Protein AF-A0A2A3Y832-F1 (afdb_monomer_lite)

pLDDT: mean 84.55, std 6.69, range [57.56, 91.75]

Radius of gyration: 11.66 Å; chains: 1; bounding box: 24×18×30 Å

Structure (mmCIF, N/CA/C/O backbone):
data_AF-A0A2A3Y832-F1
#
_entry.id   AF-A0A2A3Y832-F1
#
loop_
_atom_site.group_PDB
_atom_site.id
_atom_site.type_symbol
_atom_site.label_atom_id
_atom_site.label_alt_id
_atom_site.label_comp_id
_atom_site.label_asym_id
_atom_site.label_entity_id
_atom_site.label_seq_id
_atom_site.pdbx_PDB_ins_code
_atom_site.Cartn_x
_atom_site.Cartn_y
_atom_s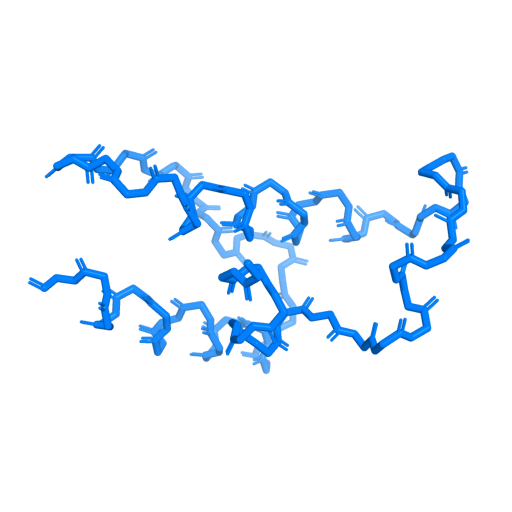ite.Cartn_z
_atom_site.occupancy
_atom_site.B_iso_or_equ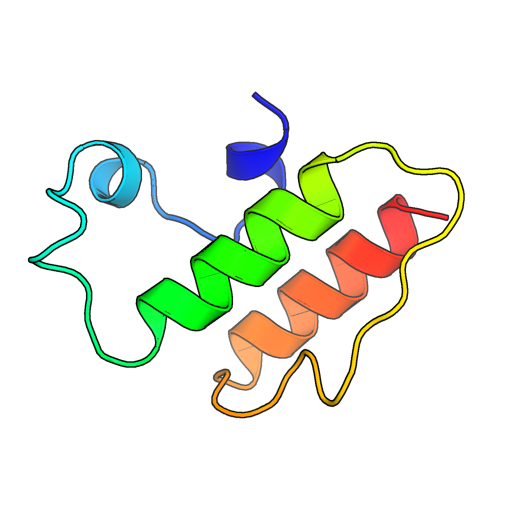iv
_atom_site.auth_seq_id
_atom_site.auth_comp_id
_atom_site.auth_asym_id
_atom_site.auth_atom_id
_atom_site.pdbx_PDB_model_num
ATOM 1 N N . MET A 1 1 ? -12.527 4.125 -6.992 1.00 57.56 1 MET A N 1
ATOM 2 C CA . MET A 1 1 ? -11.255 4.855 -7.213 1.00 57.56 1 MET A CA 1
ATOM 3 C C . MET A 1 1 ? -10.446 5.040 -5.913 1.00 57.56 1 MET A C 1
ATOM 5 O O . MET A 1 1 ? -9.774 6.048 -5.768 1.00 57.56 1 MET A O 1
ATOM 9 N N . ARG A 1 2 ? -10.441 4.069 -4.983 1.00 68.44 2 ARG A N 1
ATOM 10 C CA . ARG A 1 2 ? -9.700 4.183 -3.706 1.00 68.44 2 ARG A CA 1
ATOM 11 C C . ARG A 1 2 ? -8.178 4.077 -3.897 1.00 68.44 2 ARG A C 1
ATOM 13 O O . ARG A 1 2 ? -7.421 4.811 -3.288 1.00 68.44 2 ARG A O 1
ATOM 20 N N . LEU A 1 3 ? -7.756 3.267 -4.868 1.00 72.44 3 LEU A N 1
ATOM 21 C CA . LEU A 1 3 ? -6.349 2.970 -5.152 1.00 72.44 3 LEU A CA 1
ATOM 22 C C . LEU A 1 3 ? -5.517 4.199 -5.568 1.00 72.44 3 LEU A C 1
ATOM 24 O O . LEU A 1 3 ? -4.360 4.318 -5.183 1.00 72.44 3 LEU A O 1
ATOM 28 N N . ALA A 1 4 ? -6.116 5.137 -6.308 1.00 75.62 4 ALA A N 1
ATOM 29 C CA . ALA A 1 4 ? -5.454 6.380 -6.716 1.00 75.62 4 ALA A CA 1
ATOM 30 C C . ALA A 1 4 ? -5.323 7.403 -5.573 1.00 75.62 4 ALA A C 1
ATOM 32 O O . ALA A 1 4 ? -4.485 8.294 -5.647 1.00 75.62 4 ALA A O 1
ATOM 33 N N . GLN A 1 5 ? -6.138 7.282 -4.521 1.00 78.50 5 GLN A N 1
ATOM 34 C CA . GLN A 1 5 ? -6.134 8.210 -3.385 1.00 78.50 5 GLN A CA 1
ATOM 35 C C . GLN A 1 5 ? -5.010 7.911 -2.390 1.00 78.50 5 GLN A C 1
ATOM 37 O O . GLN A 1 5 ? -4.627 8.794 -1.639 1.00 78.50 5 GLN A O 1
ATOM 42 N N . LEU A 1 6 ? -4.432 6.706 -2.438 1.00 82.19 6 LEU A N 1
ATOM 43 C CA . LEU A 1 6 ? -3.346 6.286 -1.547 1.00 82.19 6 LEU A CA 1
ATOM 44 C C . LEU A 1 6 ? -2.016 7.005 -1.831 1.00 82.19 6 LEU A C 1
ATOM 46 O O . LEU A 1 6 ? -1.016 6.736 -1.177 1.00 82.19 6 LEU A O 1
ATOM 50 N N . GLY A 1 7 ? -1.942 7.821 -2.891 1.00 82.50 7 GLY A N 1
ATOM 51 C CA . GLY A 1 7 ? -0.687 8.429 -3.338 1.00 82.50 7 GLY A CA 1
ATOM 52 C C . GLY A 1 7 ? 0.355 7.395 -3.772 1.00 82.50 7 GLY A C 1
ATOM 53 O O . GLY A 1 7 ? 1.495 7.738 -4.053 1.00 82.50 7 GLY A O 1
ATOM 54 N N . LEU A 1 8 ? -0.001 6.115 -3.859 1.00 83.94 8 LEU A N 1
ATOM 55 C CA . LEU A 1 8 ? 0.918 5.059 -4.237 1.00 83.94 8 LEU A CA 1
ATOM 56 C C . LEU A 1 8 ? 1.051 4.934 -5.748 1.00 83.94 8 LEU A C 1
ATOM 58 O O . LEU A 1 8 ? 1.654 3.982 -6.159 1.00 83.94 8 LEU A O 1
ATOM 62 N N . PHE A 1 9 ? 0.523 5.774 -6.626 1.00 84.00 9 PHE A N 1
ATOM 63 C CA . PHE A 1 9 ? 0.772 5.641 -8.072 1.00 84.00 9 PHE A C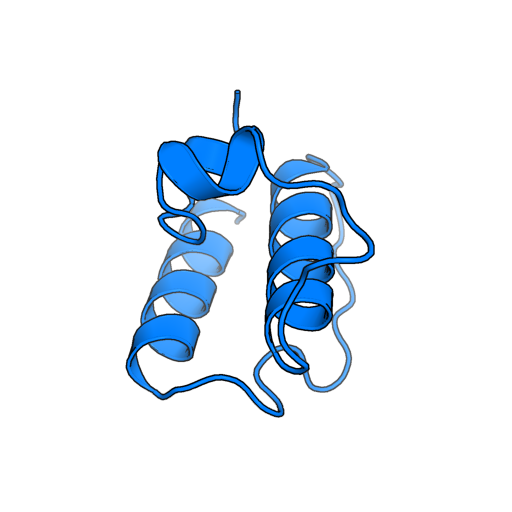A 1
ATOM 64 C C . PHE A 1 9 ? 0.576 6.988 -8.742 1.00 84.00 9 PHE A C 1
ATOM 66 O O . PHE A 1 9 ? -0.313 7.741 -8.349 1.00 84.00 9 PHE A O 1
ATOM 73 N N . GLU A 1 10 ? 1.368 7.268 -9.773 1.00 82.94 10 GLU A N 1
ATOM 74 C CA . GLU A 1 10 ? 1.118 8.436 -10.611 1.00 82.94 10 GLU A CA 1
ATOM 75 C C . GLU A 1 10 ? 0.005 8.118 -11.623 1.00 82.94 10 GLU A C 1
ATOM 77 O O . GLU A 1 10 ? -0.134 6.964 -12.037 1.00 82.94 10 GLU A O 1
ATOM 82 N N . PRO A 1 11 ? -0.772 9.108 -12.100 1.00 81.75 11 PRO A N 1
ATOM 83 C CA . PRO A 1 11 ? -1.847 8.884 -13.074 1.00 81.75 11 PRO A CA 1
ATOM 84 C C . PRO A 1 11 ? -1.410 8.091 -14.319 1.00 81.75 11 PRO A C 1
ATOM 86 O O . PRO A 1 11 ? -2.161 7.275 -14.850 1.00 81.75 11 PRO A O 1
ATOM 89 N N . GLN A 1 12 ? -0.170 8.297 -14.761 1.00 82.44 12 GLN A N 1
ATOM 90 C CA . GLN A 1 12 ? 0.437 7.600 -15.896 1.00 82.44 12 GLN A CA 1
ATOM 91 C C . GLN A 1 12 ? 0.755 6.120 -15.636 1.00 82.44 12 GLN A C 1
ATOM 93 O O . GLN A 1 12 ? 0.880 5.353 -16.586 1.00 82.44 12 GLN A O 1
ATOM 98 N N . ASP A 1 13 ? 0.890 5.693 -14.378 1.00 82.00 13 ASP A N 1
ATOM 99 C CA . ASP A 1 13 ? 1.154 4.289 -14.056 1.00 82.00 13 ASP A CA 1
ATOM 100 C C . ASP A 1 13 ? -0.083 3.413 -14.307 1.00 82.00 13 ASP A C 1
ATOM 102 O O . ASP A 1 13 ? 0.058 2.242 -14.656 1.00 82.00 13 ASP A O 1
ATOM 106 N N . PHE A 1 14 ? -1.291 3.981 -14.227 1.00 80.62 14 PHE A N 1
ATOM 107 C CA . PHE A 1 14 ? -2.552 3.257 -14.437 1.00 80.62 14 PHE A CA 1
ATOM 108 C C . PHE A 1 14 ? -2.799 2.829 -15.888 1.00 80.62 14 PHE A C 1
ATOM 110 O O . PHE A 1 14 ? -3.679 2.010 -16.144 1.00 80.62 14 PHE A O 1
ATOM 117 N N . THR A 1 15 ? -2.041 3.370 -16.843 1.00 83.69 15 THR A N 1
ATOM 118 C CA . THR A 1 15 ? -2.135 3.007 -18.264 1.00 83.69 15 THR A CA 1
ATOM 119 C C . THR A 1 15 ? -0.999 2.089 -18.714 1.00 83.69 15 THR A C 1
ATOM 121 O O . THR A 1 15 ? -0.987 1.642 -19.863 1.00 83.69 15 THR A O 1
ATOM 124 N N . ARG A 1 16 ? -0.042 1.772 -17.829 1.00 82.00 16 ARG A N 1
ATOM 125 C CA . ARG A 1 16 ? 1.089 0.893 -18.150 1.00 82.00 16 ARG A CA 1
ATOM 126 C C . ARG A 1 16 ? 0.659 -0.568 -18.165 1.00 82.00 16 ARG A C 1
ATOM 128 O O . ARG A 1 16 ? -0.138 -1.022 -17.350 1.00 82.00 16 ARG A O 1
ATOM 135 N N . HIS A 1 17 ? 1.254 -1.333 -19.076 1.00 81.31 17 HIS A N 1
ATOM 136 C CA . HIS A 1 17 ? 1.068 -2.779 -19.103 1.00 81.31 17 HIS A CA 1
ATOM 137 C C . HIS A 1 17 ? 1.703 -3.410 -17.845 1.00 81.31 17 HIS A C 1
ATOM 139 O O . HIS A 1 17 ? 2.864 -3.098 -17.560 1.00 81.31 17 HIS A O 1
ATOM 145 N N . PRO A 1 18 ? 1.034 -4.335 -17.129 1.00 74.19 18 PRO A N 1
ATOM 146 C CA . PRO A 1 18 ? 1.574 -4.944 -15.905 1.00 74.19 18 PRO A CA 1
ATOM 147 C C . PRO A 1 18 ? 2.944 -5.616 -16.089 1.00 74.19 18 PRO A C 1
ATOM 149 O O . PRO A 1 18 ? 3.802 -5.553 -15.217 1.00 74.19 18 PRO A O 1
ATOM 152 N N . GLY A 1 19 ? 3.201 -6.192 -17.268 1.00 78.38 19 GLY A N 1
ATOM 153 C CA . GLY A 1 19 ? 4.508 -6.772 -17.615 1.00 78.38 19 GLY A CA 1
ATOM 154 C C . GLY A 1 19 ? 5.643 -5.759 -17.843 1.00 78.38 19 GLY A C 1
ATOM 155 O O . GLY A 1 19 ? 6.763 -6.168 -18.116 1.00 78.38 19 GLY A O 1
ATOM 156 N N . SER A 1 20 ? 5.366 -4.452 -17.772 1.00 81.50 20 SER A N 1
ATOM 157 C CA . SER A 1 20 ? 6.354 -3.368 -17.925 1.00 81.50 20 SER A CA 1
ATOM 158 C C . SER A 1 20 ? 6.716 -2.682 -16.602 1.00 81.50 20 SER A C 1
ATOM 160 O O . SER A 1 20 ? 7.376 -1.637 -16.598 1.00 81.50 20 SER A O 1
ATOM 162 N N . LEU A 1 21 ? 6.245 -3.246 -15.486 1.00 76.69 21 LEU A N 1
ATOM 163 C CA . LEU A 1 21 ? 6.476 -2.721 -14.150 1.00 76.69 21 LEU A CA 1
ATOM 164 C C . LEU A 1 21 ? 7.923 -2.990 -13.695 1.00 76.69 21 LEU A C 1
ATOM 166 O O . LEU A 1 21 ? 8.486 -4.049 -13.966 1.00 76.69 21 LEU A O 1
ATOM 170 N N . SER A 1 22 ? 8.538 -2.029 -13.002 1.00 77.69 22 SER A N 1
ATOM 171 C CA . SER A 1 22 ? 9.856 -2.194 -12.373 1.00 77.69 22 SER A CA 1
ATOM 172 C C . SER A 1 22 ? 9.775 -3.126 -11.161 1.00 77.69 22 SER A C 1
ATOM 174 O O . SER A 1 22 ? 8.700 -3.327 -10.610 1.00 77.69 22 SER A O 1
ATOM 176 N N . ALA A 1 23 ? 10.905 -3.666 -10.691 1.00 71.12 23 ALA A N 1
ATOM 177 C CA . ALA A 1 23 ? 10.926 -4.671 -9.619 1.00 71.12 23 ALA A CA 1
ATOM 178 C C . ALA A 1 23 ? 10.195 -4.261 -8.315 1.00 71.12 23 ALA A C 1
ATOM 180 O O . ALA A 1 23 ? 9.690 -5.128 -7.611 1.00 71.12 23 ALA A O 1
ATOM 181 N N . GLY A 1 24 ? 10.091 -2.960 -8.008 1.00 76.00 24 GLY A N 1
ATOM 182 C CA . GLY A 1 24 ? 9.370 -2.453 -6.827 1.00 76.00 24 GLY A CA 1
ATOM 183 C C . GLY A 1 24 ? 7.889 -2.113 -7.058 1.00 76.00 24 GLY A C 1
ATOM 184 O O . GLY A 1 24 ? 7.132 -1.946 -6.104 1.00 76.00 24 GLY A O 1
ATOM 185 N N . GLN A 1 25 ? 7.443 -2.010 -8.313 1.00 82.31 25 GLN A N 1
ATOM 186 C CA . GLN A 1 25 ? 6.057 -1.664 -8.644 1.00 82.31 25 GLN A CA 1
ATOM 187 C C . GLN A 1 25 ? 5.032 -2.777 -8.334 1.00 82.31 25 GLN A C 1
ATOM 189 O O . GLN A 1 25 ? 3.928 -2.426 -7.916 1.00 82.31 25 GLN A O 1
ATOM 194 N N . PRO A 1 26 ? 5.347 -4.084 -8.457 1.00 84.06 26 PRO A N 1
ATOM 195 C CA . PRO A 1 26 ? 4.460 -5.153 -8.002 1.00 84.06 26 PRO A CA 1
ATOM 196 C C . PRO A 1 26 ? 4.129 -5.064 -6.510 1.00 84.06 26 PRO A C 1
ATOM 198 O O . PRO A 1 26 ? 2.955 -5.065 -6.156 1.00 84.06 26 PRO A O 1
ATOM 201 N N . ARG A 1 27 ? 5.135 -4.874 -5.642 1.00 85.62 27 ARG A N 1
ATOM 202 C CA . ARG A 1 27 ? 4.920 -4.752 -4.188 1.00 85.62 27 ARG A CA 1
ATOM 203 C C . ARG A 1 27 ? 4.025 -3.564 -3.840 1.00 85.62 27 ARG A C 1
ATOM 205 O O . ARG A 1 27 ? 3.101 -3.666 -3.039 1.00 85.62 27 ARG A O 1
ATOM 212 N N . LYS A 1 28 ? 4.275 -2.439 -4.506 1.00 87.62 28 LYS A N 1
ATOM 213 C CA . LYS A 1 28 ? 3.473 -1.217 -4.408 1.00 87.62 28 LYS A CA 1
ATOM 214 C C . LYS A 1 28 ? 2.014 -1.455 -4.830 1.00 87.62 28 LYS A C 1
ATOM 216 O O . LYS A 1 28 ? 1.102 -0.941 -4.189 1.00 87.62 28 LYS A O 1
ATOM 221 N N . LEU A 1 29 ? 1.784 -2.272 -5.863 1.00 86.12 29 LEU A N 1
ATOM 222 C CA . LEU A 1 29 ? 0.441 -2.619 -6.341 1.00 86.12 29 LEU A CA 1
ATOM 223 C C . LEU A 1 29 ? -0.288 -3.539 -5.362 1.00 86.12 29 LEU A C 1
ATOM 225 O O . LEU A 1 29 ? -1.451 -3.286 -5.063 1.00 86.12 29 LEU A O 1
ATOM 229 N N . GLU A 1 30 ? 0.390 -4.563 -4.842 1.00 87.62 30 GLU A N 1
ATOM 230 C CA . GLU A 1 30 ? -0.157 -5.472 -3.826 1.00 87.62 30 GLU A CA 1
ATOM 231 C C . GLU A 1 30 ? -0.678 -4.699 -2.611 1.00 87.62 30 GLU A C 1
ATOM 233 O O . GLU A 1 30 ? -1.834 -4.872 -2.223 1.00 87.62 30 GLU A O 1
ATOM 238 N N . LEU A 1 31 ? 0.132 -3.785 -2.066 1.00 90.06 31 LEU A N 1
ATOM 239 C CA . LEU A 1 31 ? -0.271 -2.937 -0.943 1.00 90.06 31 LEU A CA 1
ATOM 240 C C . LEU A 1 31 ? -1.451 -2.038 -1.297 1.00 90.06 31 LEU A C 1
ATOM 242 O O . LEU A 1 31 ? -2.413 -1.960 -0.538 1.00 90.06 31 LEU A O 1
ATOM 246 N N . ALA A 1 32 ? -1.411 -1.383 -2.458 1.00 88.94 32 ALA A N 1
ATOM 247 C CA . ALA A 1 32 ? -2.478 -0.480 -2.865 1.00 88.94 32 ALA A CA 1
ATOM 248 C C . ALA A 1 32 ? -3.821 -1.209 -3.049 1.00 88.94 32 ALA A C 1
ATOM 250 O O . ALA A 1 32 ? -4.874 -0.669 -2.705 1.00 88.94 32 ALA A O 1
ATOM 251 N N . VAL A 1 33 ? -3.795 -2.445 -3.556 1.00 88.56 33 VAL A N 1
ATOM 252 C CA . VAL A 1 33 ? -4.978 -3.313 -3.651 1.00 88.56 33 VAL A CA 1
ATOM 253 C C . VAL A 1 33 ? -5.462 -3.717 -2.261 1.00 88.56 33 VAL A C 1
ATOM 255 O O . VAL A 1 33 ? -6.653 -3.588 -1.980 1.00 88.56 33 VAL A O 1
ATOM 258 N N . ALA A 1 34 ? -4.557 -4.153 -1.384 1.00 89.94 34 ALA A N 1
ATOM 259 C CA . ALA A 1 34 ? -4.886 -4.594 -0.033 1.00 89.94 34 ALA A CA 1
ATOM 260 C 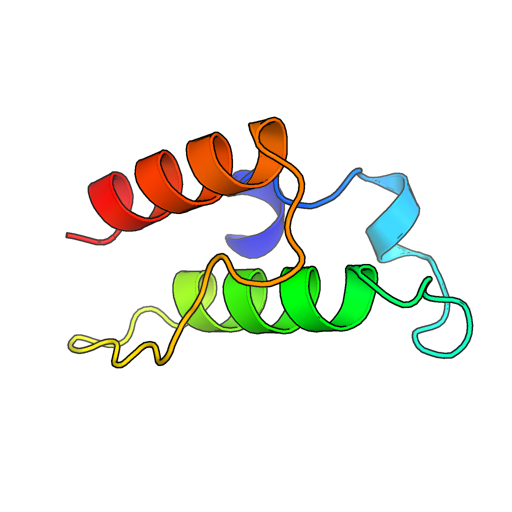C . ALA A 1 34 ? -5.531 -3.467 0.799 1.00 89.94 34 ALA A C 1
ATOM 262 O O . ALA A 1 34 ? -6.624 -3.643 1.338 1.00 89.94 34 ALA A O 1
ATOM 263 N N . LEU A 1 35 ? -4.933 -2.274 0.793 1.00 89.50 35 LEU A N 1
ATOM 264 C CA . LEU A 1 35 ? -5.449 -1.066 1.453 1.00 89.50 35 LEU A CA 1
ATOM 265 C C . LEU A 1 35 ? -6.752 -0.549 0.823 1.00 89.50 35 LEU A C 1
ATOM 267 O O . LEU A 1 35 ? -7.546 0.133 1.465 1.00 89.50 35 LEU A O 1
ATOM 271 N N . SER A 1 36 ? -7.012 -0.889 -0.441 1.00 88.56 36 SER A N 1
ATOM 272 C CA . SER A 1 36 ? -8.268 -0.541 -1.113 1.00 88.56 36 SER A CA 1
ATOM 273 C C . SER A 1 36 ? -9.395 -1.550 -0.876 1.00 88.56 36 SER A C 1
ATOM 275 O O . SER A 1 36 ? -10.521 -1.280 -1.298 1.00 88.56 36 SER A O 1
ATOM 277 N N . SER A 1 37 ? -9.114 -2.698 -0.248 1.00 88.69 37 SER A N 1
ATOM 278 C CA . SER A 1 37 ? -10.049 -3.828 -0.158 1.00 88.69 37 SER A CA 1
ATOM 279 C C . SER A 1 37 ? -11.278 -3.552 0.712 1.00 88.69 37 SER A C 1
ATOM 281 O O . SER A 1 37 ? -12.338 -4.116 0.452 1.00 88.69 37 SER A O 1
ATOM 283 N N . GLY A 1 38 ? -11.154 -2.669 1.709 1.00 84.50 38 GLY A N 1
ATOM 284 C CA . GLY A 1 38 ? -12.219 -2.396 2.677 1.00 84.50 38 GLY A CA 1
ATOM 285 C C . GLY A 1 38 ? -12.531 -3.578 3.602 1.00 84.50 38 GLY A C 1
ATOM 286 O O . GLY A 1 38 ? -13.646 -3.662 4.101 1.00 84.50 38 GLY A O 1
ATOM 287 N N . ALA A 1 39 ? -11.588 -4.503 3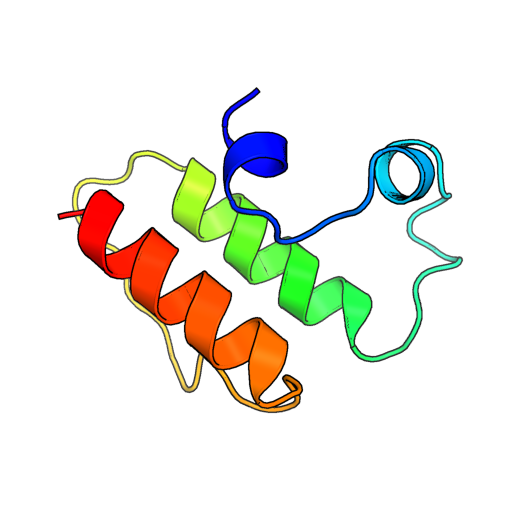.789 1.00 89.75 39 ALA A N 1
ATOM 288 C CA . ALA A 1 39 ? -11.706 -5.604 4.738 1.00 89.75 39 ALA A CA 1
ATOM 289 C C . ALA A 1 39 ? -11.669 -5.116 6.199 1.00 89.75 39 ALA A C 1
ATOM 291 O O . ALA A 1 39 ? -10.878 -4.241 6.540 1.00 89.75 39 ALA A O 1
ATOM 292 N N . ASP A 1 40 ? -12.435 -5.750 7.088 1.00 90.56 40 ASP A N 1
ATOM 293 C CA . ASP A 1 40 ? -12.440 -5.411 8.523 1.00 90.56 40 ASP A CA 1
ATOM 294 C C . ASP A 1 40 ? -11.131 -5.790 9.248 1.00 90.56 40 ASP A C 1
ATOM 296 O O . ASP A 1 40 ? -10.855 -5.312 10.345 1.00 90.56 40 ASP A O 1
ATOM 300 N N . LEU A 1 41 ? -10.322 -6.672 8.649 1.00 90.12 41 LEU A N 1
ATOM 301 C CA . LEU A 1 41 ? -9.025 -7.102 9.165 1.00 90.12 41 LEU A CA 1
ATOM 302 C C . LEU A 1 41 ? -8.016 -7.211 8.023 1.00 90.12 41 LEU A C 1
ATOM 304 O O . LEU A 1 41 ? -8.264 -7.891 7.026 1.00 90.12 41 LEU A O 1
ATOM 308 N N . LEU A 1 42 ? -6.851 -6.596 8.216 1.00 90.94 42 LEU A N 1
ATOM 309 C CA . LEU A 1 42 ? -5.732 -6.646 7.287 1.00 90.94 42 LEU A CA 1
ATOM 310 C C . LEU A 1 42 ? -4.510 -7.265 7.980 1.00 90.94 42 LEU A C 1
ATOM 312 O O . LEU A 1 42 ? -4.058 -6.769 9.008 1.00 90.94 42 LEU A O 1
ATOM 316 N N . LEU A 1 43 ? -3.980 -8.355 7.418 1.00 91.75 43 LEU A N 1
ATOM 317 C CA . LEU A 1 43 ? -2.744 -8.993 7.877 1.00 91.75 43 LEU A CA 1
ATOM 318 C C . LEU A 1 43 ? -1.647 -8.738 6.848 1.00 91.75 43 LEU A C 1
ATOM 320 O O . LEU A 1 43 ? -1.779 -9.130 5.688 1.00 91.75 43 LEU A O 1
ATOM 324 N N . LEU A 1 44 ? -0.575 -8.082 7.278 1.00 90.75 44 LEU A N 1
ATOM 325 C CA . LEU A 1 44 ? 0.545 -7.701 6.430 1.00 90.75 44 LEU A CA 1
ATOM 326 C C . LEU A 1 44 ? 1.833 -8.279 7.009 1.00 90.75 44 LEU A C 1
ATOM 328 O O . LEU A 1 44 ? 2.161 -8.003 8.159 1.00 90.75 44 LEU A O 1
ATOM 332 N N . ASP A 1 45 ? 2.557 -9.051 6.203 1.00 91.44 45 ASP A N 1
ATOM 333 C CA . ASP A 1 45 ? 3.885 -9.548 6.559 1.00 91.44 45 ASP A CA 1
ATOM 334 C C . ASP A 1 45 ? 4.949 -8.707 5.851 1.00 91.44 45 ASP A C 1
ATOM 336 O O . ASP A 1 45 ? 4.960 -8.610 4.614 1.00 91.44 45 ASP A O 1
ATOM 340 N N . GLU A 1 46 ? 5.785 -8.041 6.649 1.00 91.75 46 GLU A N 1
ATOM 341 C CA . GLU A 1 46 ? 6.840 -7.123 6.201 1.00 91.75 46 GLU A CA 1
ATOM 342 C C . GLU A 1 46 ? 6.377 -6.176 5.064 1.00 91.75 46 GLU A C 1
ATOM 344 O O . GLU A 1 46 ? 6.987 -6.138 3.985 1.00 91.75 46 GLU A O 1
ATOM 349 N N . PRO A 1 47 ? 5.251 -5.438 5.226 1.00 88.75 47 PRO A N 1
ATOM 350 C CA . PRO A 1 47 ? 4.602 -4.711 4.129 1.00 88.75 47 PRO A CA 1
ATOM 351 C C . PRO A 1 47 ? 5.535 -3.722 3.435 1.00 88.75 47 PRO A C 1
ATOM 353 O O . PRO A 1 47 ? 5.537 -3.627 2.212 1.00 88.75 47 PRO A O 1
ATOM 356 N N . THR A 1 48 ? 6.371 -3.041 4.208 1.00 88.56 48 THR A N 1
ATOM 357 C CA . THR A 1 48 ? 7.238 -1.946 3.766 1.00 88.56 48 THR A CA 1
ATOM 358 C C . THR A 1 48 ? 8.586 -2.412 3.217 1.00 88.56 48 THR A C 1
ATOM 360 O O . THR A 1 48 ? 9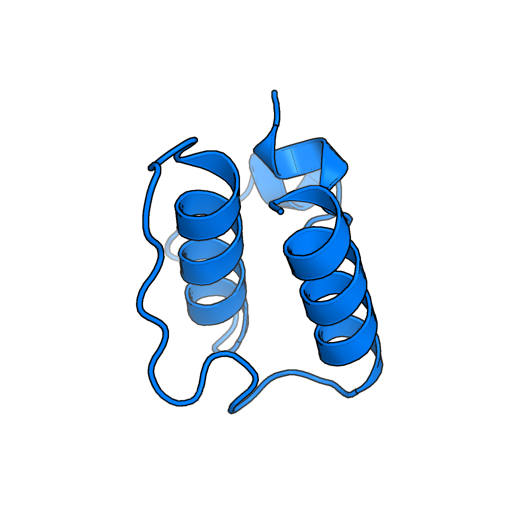.381 -1.592 2.755 1.00 88.56 48 THR A O 1
ATOM 363 N N . ASN A 1 49 ? 8.851 -3.721 3.214 1.00 87.62 49 ASN A N 1
ATOM 364 C CA . ASN A 1 49 ? 10.083 -4.262 2.660 1.00 87.62 49 ASN A CA 1
ATOM 365 C C . ASN A 1 49 ? 10.220 -3.900 1.170 1.00 87.62 49 ASN A C 1
ATOM 367 O O . ASN A 1 49 ? 9.251 -3.947 0.409 1.00 87.62 49 ASN A O 1
ATOM 371 N N . LEU A 1 50 ? 11.442 -3.564 0.751 1.00 85.56 50 LEU A N 1
ATOM 372 C CA . LEU A 1 50 ? 11.796 -3.120 -0.607 1.00 85.56 50 LEU A CA 1
ATOM 373 C C . LEU A 1 50 ? 11.182 -1.778 -1.047 1.00 85.56 50 LEU A C 1
ATOM 375 O O . LEU A 1 50 ? 11.375 -1.379 -2.200 1.00 85.56 50 LEU A O 1
ATOM 379 N N . LEU A 1 51 ? 10.466 -1.070 -0.169 1.00 87.44 51 LEU A N 1
ATOM 380 C CA . LEU A 1 51 ? 9.969 0.272 -0.461 1.00 87.44 51 LEU A CA 1
ATOM 381 C C . LEU A 1 51 ? 11.041 1.330 -0.185 1.00 87.44 51 LEU A C 1
ATOM 383 O O . LEU A 1 51 ? 11.898 1.176 0.685 1.00 87.44 51 LEU A O 1
ATOM 387 N N . SER A 1 52 ? 10.980 2.434 -0.931 1.00 88.31 52 SER A N 1
ATOM 388 C CA . SER A 1 52 ? 11.725 3.639 -0.570 1.00 88.31 52 SER A CA 1
ATOM 389 C C . SER A 1 52 ? 11.126 4.269 0.695 1.00 88.31 52 SER A C 1
ATOM 391 O O . SER A 1 52 ? 9.922 4.128 0.911 1.00 88.31 52 SER A O 1
ATOM 393 N N . PRO A 1 53 ? 11.907 5.024 1.491 1.00 90.75 53 PRO A N 1
ATOM 394 C CA . PRO A 1 53 ? 11.400 5.697 2.692 1.00 90.75 53 PRO A CA 1
ATOM 395 C C . PRO A 1 53 ? 10.150 6.552 2.438 1.00 90.75 53 PRO A C 1
ATOM 397 O O . PRO A 1 53 ? 9.171 6.440 3.159 1.00 90.75 53 PRO A O 1
ATOM 400 N N . GLU A 1 54 ? 10.126 7.303 1.333 1.00 88.69 54 GLU A N 1
ATOM 401 C CA . GLU A 1 54 ? 8.960 8.107 0.934 1.00 88.69 54 GLU A CA 1
ATOM 402 C C . GLU A 1 54 ? 7.689 7.263 0.715 1.00 88.69 54 GLU A C 1
ATOM 404 O O . GLU A 1 54 ? 6.579 7.703 0.998 1.00 88.69 54 GLU A O 1
ATOM 409 N N . LEU A 1 55 ? 7.822 6.039 0.191 1.00 86.81 55 LEU A N 1
ATOM 410 C CA . LEU A 1 55 ? 6.674 5.147 0.010 1.00 86.81 55 LEU A CA 1
ATOM 411 C C . LEU A 1 55 ? 6.238 4.500 1.320 1.00 86.81 55 LEU A C 1
ATOM 413 O O . LEU A 1 55 ? 5.057 4.198 1.457 1.00 86.81 55 LEU A O 1
ATOM 417 N N . VAL A 1 56 ? 7.164 4.287 2.257 1.00 90.69 56 VAL A N 1
ATOM 418 C CA . VAL A 1 56 ? 6.831 3.808 3.601 1.00 90.69 56 VAL A CA 1
ATOM 419 C C . VAL A 1 56 ? 5.928 4.814 4.303 1.00 90.69 56 VAL A C 1
ATOM 421 O O . VAL A 1 56 ? 4.854 4.420 4.740 1.00 90.69 56 VAL A O 1
ATOM 424 N N . GLU A 1 57 ? 6.284 6.101 4.287 1.00 91.38 57 GLU A N 1
ATOM 425 C CA . GLU A 1 57 ? 5.463 7.174 4.871 1.00 91.38 57 GLU A CA 1
ATOM 426 C C . GLU A 1 57 ? 4.037 7.178 4.288 1.00 91.38 57 GLU A C 1
ATOM 428 O O . GLU A 1 57 ? 3.056 7.153 5.025 1.00 91.38 57 GLU A O 1
ATOM 433 N N . ARG A 1 58 ? 3.893 7.074 2.956 1.00 89.31 58 ARG A N 1
ATOM 434 C CA . ARG A 1 58 ? 2.565 7.003 2.309 1.00 89.31 58 ARG A CA 1
ATOM 435 C C . ARG A 1 58 ? 1.755 5.766 2.722 1.00 89.31 58 ARG A C 1
ATOM 437 O O . ARG A 1 58 ? 0.529 5.823 2.775 1.00 89.31 58 ARG A O 1
ATOM 444 N N . VAL A 1 59 ? 2.416 4.631 2.962 1.00 89.69 59 VAL A N 1
ATOM 445 C CA . VAL A 1 59 ? 1.756 3.405 3.441 1.00 89.69 59 VAL A CA 1
ATOM 446 C C . VAL A 1 59 ? 1.319 3.558 4.898 1.00 89.69 59 VAL A C 1
ATOM 448 O O . VAL A 1 59 ? 0.227 3.112 5.237 1.00 89.69 59 VAL A O 1
ATOM 451 N N . GLU A 1 60 ? 2.128 4.196 5.743 1.00 90.44 60 GLU A N 1
ATOM 452 C CA . GLU A 1 60 ? 1.788 4.490 7.141 1.00 90.44 60 GLU A CA 1
ATOM 453 C C . GLU A 1 60 ? 0.586 5.441 7.246 1.00 90.44 60 GLU A C 1
ATOM 455 O O . GLU A 1 60 ? -0.350 5.166 8.004 1.00 90.44 60 GLU A O 1
ATOM 460 N N . ASP A 1 61 ? 0.548 6.489 6.420 1.00 90.50 61 ASP A N 1
ATOM 461 C CA . ASP A 1 61 ? -0.602 7.396 6.317 1.00 90.50 61 ASP A CA 1
ATOM 462 C C . ASP A 1 61 ? -1.866 6.633 5.890 1.00 90.50 61 ASP A C 1
ATOM 464 O O . ASP A 1 61 ? -2.912 6.711 6.535 1.00 90.50 61 ASP A O 1
ATOM 468 N N . ALA A 1 62 ? -1.760 5.807 4.844 1.00 88.81 62 ALA A N 1
ATOM 469 C CA . ALA A 1 62 ? -2.881 5.015 4.348 1.00 88.81 62 ALA A CA 1
ATOM 470 C C . ALA A 1 62 ? -3.397 3.977 5.358 1.00 88.81 62 ALA A C 1
ATOM 472 O O . ALA A 1 62 ? -4.594 3.697 5.383 1.00 88.81 62 ALA A O 1
ATOM 473 N N . LEU A 1 63 ? -2.514 3.382 6.164 1.00 88.44 63 LEU A N 1
ATOM 474 C CA . LEU A 1 63 ? -2.891 2.462 7.240 1.00 88.44 63 LEU A CA 1
ATOM 475 C C . LEU A 1 63 ? -3.587 3.188 8.391 1.00 88.44 63 LEU A C 1
ATOM 477 O O . LEU A 1 63 ? -4.495 2.621 8.994 1.00 88.44 63 LEU A O 1
ATOM 481 N N . THR A 1 64 ? -3.199 4.433 8.667 1.00 89.12 64 THR A N 1
ATOM 482 C CA . THR A 1 64 ? -3.871 5.280 9.658 1.00 89.12 64 THR A CA 1
ATOM 483 C C . THR A 1 64 ? -5.306 5.586 9.233 1.00 89.12 64 THR A C 1
ATOM 485 O O . THR A 1 64 ? -6.214 5.447 10.043 1.00 89.12 64 THR A O 1
ATOM 488 N N . ASP A 1 65 ? -5.523 5.909 7.954 1.00 86.00 65 ASP A N 1
ATOM 489 C CA . ASP A 1 65 ? -6.855 6.160 7.377 1.00 86.00 65 ASP A CA 1
ATOM 490 C C . ASP A 1 65 ? -7.707 4.889 7.198 1.00 86.00 65 ASP A C 1
ATOM 492 O O . ASP A 1 65 ? -8.909 4.961 6.918 1.00 86.00 65 ASP A O 1
ATOM 496 N N . TYR A 1 66 ? -7.082 3.712 7.276 1.00 83.38 66 TYR A N 1
ATOM 497 C CA . TYR A 1 66 ? -7.767 2.427 7.168 1.00 83.38 66 TYR A CA 1
ATOM 498 C C . TYR A 1 66 ? -8.482 2.034 8.472 1.00 83.38 66 TYR A C 1
ATOM 500 O O . TYR A 1 66 ? -9.461 1.286 8.411 1.00 83.38 66 TYR A O 1
ATOM 508 N N . ALA A 1 67 ? -7.985 2.509 9.622 1.00 67.94 67 ALA A N 1
ATOM 509 C CA . ALA A 1 67 ? -8.515 2.240 10.963 1.00 67.94 67 ALA A CA 1
ATOM 510 C C . ALA A 1 67 ? -9.655 3.199 11.349 1.00 67.94 67 ALA A C 1
ATOM 512 O O . ALA A 1 67 ? -10.594 2.727 12.031 1.00 67.94 67 ALA A O 1
#

Secondary structure (DSSP, 8-state):
--TTTTS-S-GGGGGS-GGG--TTHHHHHHHHHHHHS--S----SSTTTT--HHHHHHHHHHHHTT-

Sequence (67 aa):
MRLAQLGLFEPQDFTRHPGSLSAGQPRKLELAVALSSGADLLLLDEPTNLLSPELVERVEDALTDYA

Foldseek 3Di:
DQLVVLVLDDPVVVPDDPVPDDPCVVLSVVLSCQLVVLDPDGDDDVSCPPHDPVVVVSSVVSVVVSD